Protein AF-A0A2A2R286-F1 (afdb_monomer_lite)

Secondary structure (DSSP, 8-state):
--SHHHHHHS-HHHHHHHHHHHHHH-HHHHHHHHHHHHHHTT--HHHHHHS-HHHHHHHHHHHHTSGGGHHHHHHHHHHHHHHH-HHHHHHHHHHHT--B-TTS-BS--PSPPPHHHHHHHHHHHHHHS-HHHHHHHHHHHTTSGGG--HHHHHHHHH-GGG------------

Radius of gyration: 17.08 Å; chains: 1; bounding box: 39×43×46 Å

pLDDT: mean 88.54, std 12.82, range [33.06, 97.75]

Sequence (174 aa):
MPTHPLWSQISPVLANDILLHTQKNNKKLYRTAVDIVAPNIGLRPVKVMEMPKLERHAAFTQLLSRPQLEALSFNILSTWLVDTQVPMLCAWLDSLGIAHDEIGCANSFEPVPDKAALQKALDGLLKGFDPVHVAIYLNAFNEIDEVHWPALGELLVSDARLKIQPATASPAAA

Structure (mmCIF, N/CA/C/O backbone):
data_AF-A0A2A2R286-F1
#
_entry.id   AF-A0A2A2R286-F1
#
loop_
_atom_site.group_PDB
_atom_site.id
_atom_site.type_symbol
_atom_site.label_atom_id
_atom_site.label_alt_id
_atom_site.label_comp_id
_atom_site.label_asym_id
_atom_site.label_entity_id
_atom_site.label_seq_id
_atom_site.pdbx_PDB_ins_code
_atom_site.Cartn_x
_atom_site.Cartn_y
_atom_site.Cartn_z
_atom_site.occupancy
_atom_site.B_iso_or_equiv
_atom_site.auth_seq_id
_atom_site.auth_comp_id
_atom_site.auth_asym_id
_atom_site.auth_atom_id
_atom_site.pdbx_PDB_model_num
ATOM 1 N N . MET A 1 1 ? -5.248 -4.362 -10.650 1.00 66.50 1 MET A N 1
ATOM 2 C CA . MET A 1 1 ? -6.144 -5.111 -9.740 1.00 66.50 1 MET A CA 1
ATOM 3 C C . MET A 1 1 ? -6.514 -4.150 -8.631 1.00 66.50 1 MET A C 1
ATOM 5 O O . MET A 1 1 ? -5.592 -3.525 -8.119 1.00 66.50 1 MET A O 1
ATOM 9 N N . PRO A 1 2 ? -7.796 -4.056 -8.238 1.00 84.00 2 PRO A N 1
ATOM 10 C CA . PRO A 1 2 ? -8.201 -3.147 -7.172 1.00 84.00 2 PRO A CA 1
ATOM 11 C C . PRO A 1 2 ? -7.406 -3.422 -5.891 1.00 84.00 2 PRO A C 1
ATOM 13 O O . PRO A 1 2 ? -6.983 -4.556 -5.650 1.00 84.00 2 PRO A O 1
ATOM 16 N N . TH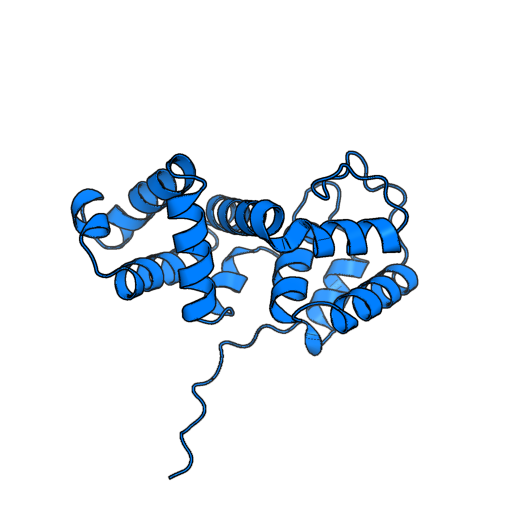R A 1 3 ? -7.195 -2.402 -5.066 1.00 87.56 3 THR A N 1
ATOM 17 C CA . THR A 1 3 ? -6.336 -2.485 -3.878 1.00 87.56 3 THR A CA 1
ATOM 18 C C . THR A 1 3 ? -7.049 -3.016 -2.639 1.00 87.56 3 THR A C 1
ATOM 20 O O . THR A 1 3 ? -6.386 -3.544 -1.744 1.00 87.56 3 THR A O 1
ATOM 23 N N . HIS A 1 4 ? -8.386 -2.962 -2.569 1.00 91.75 4 HIS A N 1
ATOM 24 C CA . HIS A 1 4 ? -9.135 -3.492 -1.424 1.00 91.75 4 HIS A CA 1
ATOM 25 C C . HIS A 1 4 ? -8.781 -4.952 -1.069 1.00 91.75 4 HIS A C 1
ATOM 27 O O . HIS A 1 4 ? -8.529 -5.207 0.110 1.00 91.75 4 HIS A O 1
ATOM 33 N N . PRO A 1 5 ? -8.643 -5.924 -1.999 1.00 92.19 5 PRO A N 1
ATOM 34 C CA . PRO A 1 5 ? -8.340 -7.309 -1.639 1.00 92.19 5 PRO A CA 1
ATOM 35 C C . PRO A 1 5 ? -7.001 -7.460 -0.907 1.00 92.19 5 PRO A C 1
ATOM 37 O O . PRO A 1 5 ? -6.872 -8.370 -0.083 1.00 92.19 5 PRO A O 1
ATOM 40 N N . LEU A 1 6 ? -6.040 -6.553 -1.141 1.00 92.00 6 LEU A N 1
ATOM 41 C CA . LEU A 1 6 ? -4.721 -6.572 -0.499 1.00 92.00 6 LEU A CA 1
ATOM 42 C C . LEU A 1 6 ? -4.845 -6.536 1.026 1.00 92.00 6 LEU A C 1
ATOM 44 O O . LEU A 1 6 ? -4.104 -7.234 1.710 1.00 92.00 6 LEU A O 1
ATOM 48 N N . TRP A 1 7 ? -5.829 -5.815 1.572 1.00 94.25 7 TRP A N 1
ATOM 49 C CA . TRP A 1 7 ? -6.059 -5.740 3.018 1.00 94.25 7 TRP A CA 1
ATOM 50 C C . TRP A 1 7 ? -6.367 -7.100 3.651 1.00 94.25 7 TRP A C 1
ATOM 52 O O . TRP A 1 7 ? -5.990 -7.337 4.792 1.00 94.25 7 TRP A O 1
ATOM 62 N N . SER A 1 8 ? -7.013 -8.011 2.919 1.00 91.69 8 SER A N 1
ATOM 63 C CA . SER A 1 8 ? -7.263 -9.380 3.399 1.00 91.69 8 SER A CA 1
ATOM 64 C C . SER A 1 8 ? -6.064 -10.320 3.234 1.00 91.69 8 SER A C 1
ATOM 66 O O . SER A 1 8 ? -6.042 -11.396 3.827 1.00 91.69 8 SER A O 1
ATOM 68 N N . GLN A 1 9 ? -5.085 -9.922 2.421 1.00 90.75 9 GLN A N 1
ATOM 69 C CA . GLN A 1 9 ? -3.921 -10.729 2.067 1.00 90.75 9 GLN A CA 1
ATOM 70 C C . GLN A 1 9 ? -2.696 -10.372 2.913 1.00 90.75 9 GLN A C 1
ATOM 72 O O . GLN A 1 9 ? -1.926 -11.257 3.274 1.00 90.75 9 GLN A O 1
ATOM 77 N N . ILE A 1 10 ? -2.503 -9.092 3.244 1.00 92.56 10 ILE A N 1
ATOM 78 C CA . ILE A 1 10 ? -1.381 -8.647 4.077 1.00 92.56 10 ILE A CA 1
ATOM 79 C C . ILE A 1 10 ? -1.503 -9.171 5.512 1.00 92.56 10 ILE A C 1
ATOM 81 O O . ILE A 1 10 ? -2.594 -9.431 6.022 1.00 92.56 10 ILE A O 1
ATOM 85 N N . SER A 1 11 ? -0.364 -9.312 6.195 1.00 91.81 11 SER A N 1
ATOM 86 C CA . SER A 1 11 ? -0.360 -9.776 7.582 1.00 91.81 11 SER A CA 1
ATOM 87 C C . SER A 1 11 ? -1.064 -8.771 8.514 1.00 91.81 11 SER A C 1
ATOM 89 O O . SER A 1 11 ? -0.990 -7.559 8.285 1.00 91.81 11 SER A O 1
ATOM 91 N N . PRO A 1 12 ? -1.692 -9.227 9.618 1.00 91.19 12 PRO A N 1
ATOM 92 C CA . PRO A 1 12 ? -2.305 -8.325 10.597 1.00 91.19 12 PRO A CA 1
ATOM 93 C C . PRO A 1 12 ? -1.319 -7.317 11.202 1.00 91.19 12 PRO A C 1
ATOM 95 O O . PRO A 1 12 ? -1.707 -6.202 11.544 1.00 91.19 12 PRO A O 1
ATOM 98 N N . VAL A 1 13 ? -0.043 -7.703 11.314 1.00 92.38 13 VAL A N 1
ATOM 99 C CA . VAL A 1 13 ? 1.034 -6.829 11.798 1.00 92.38 13 VAL A CA 1
ATOM 100 C C . VAL A 1 13 ? 1.273 -5.693 10.806 1.00 92.38 13 VAL A C 1
ATOM 102 O O . VAL A 1 13 ? 1.178 -4.532 11.194 1.00 92.38 13 VAL A O 1
ATOM 105 N N . LEU A 1 14 ? 1.463 -6.010 9.520 1.00 94.56 14 LEU A N 1
ATOM 106 C CA . LEU A 1 14 ? 1.668 -4.999 8.482 1.00 94.56 14 LEU A CA 1
ATOM 107 C C . LEU A 1 14 ? 0.447 -4.079 8.339 1.00 94.56 14 LEU A C 1
ATOM 109 O O . LEU A 1 14 ? 0.595 -2.862 8.286 1.00 94.56 14 LEU A O 1
ATOM 113 N N . ALA A 1 15 ? -0.768 -4.635 8.350 1.00 95.56 15 ALA A N 1
ATOM 114 C CA . ALA A 1 15 ? -1.993 -3.837 8.296 1.00 95.56 15 ALA A CA 1
ATOM 115 C C . ALA A 1 15 ? -2.095 -2.858 9.478 1.00 95.56 15 ALA A C 1
ATOM 117 O O . ALA A 1 15 ? -2.452 -1.689 9.302 1.00 95.56 15 ALA A O 1
ATOM 118 N N . ASN A 1 16 ? -1.757 -3.319 10.685 1.00 95.75 16 ASN A N 1
ATOM 119 C CA . ASN A 1 16 ? -1.705 -2.465 11.861 1.00 95.75 16 ASN A CA 1
ATOM 120 C C . ASN A 1 16 ? -0.644 -1.366 11.723 1.00 95.75 16 ASN A C 1
ATOM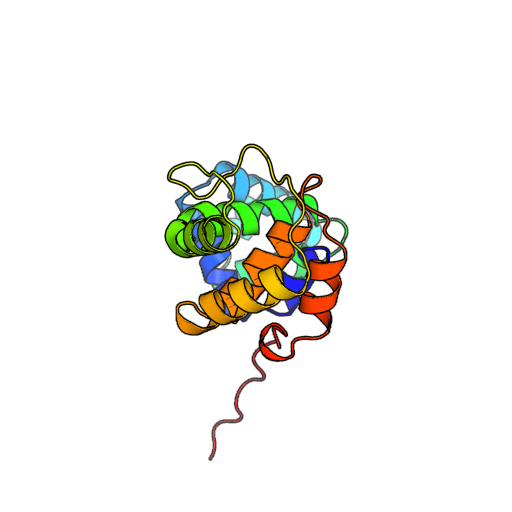 122 O O . ASN A 1 16 ? -0.931 -0.222 12.074 1.00 95.75 16 ASN A O 1
ATOM 126 N N . ASP A 1 17 ? 0.543 -1.689 11.216 1.00 96.00 17 ASP A N 1
ATOM 127 C CA . ASP A 1 17 ? 1.639 -0.732 11.058 1.00 96.00 17 ASP A CA 1
ATOM 128 C C . ASP A 1 17 ? 1.298 0.357 10.035 1.00 96.00 17 ASP A C 1
ATOM 130 O O . ASP A 1 17 ? 1.495 1.541 10.321 1.00 96.00 17 ASP A O 1
ATOM 134 N N . ILE A 1 18 ? 0.679 -0.011 8.908 1.00 97.12 18 ILE A N 1
ATOM 135 C CA . ILE A 1 18 ? 0.151 0.935 7.911 1.00 97.12 18 ILE A CA 1
ATOM 136 C C . ILE A 1 18 ? -0.853 1.888 8.571 1.00 97.12 18 ILE A C 1
ATOM 138 O O . ILE A 1 18 ? -0.710 3.108 8.490 1.00 97.12 18 ILE A O 1
ATOM 142 N N . LEU A 1 19 ? -1.843 1.353 9.291 1.00 97.50 19 LEU A N 1
ATOM 143 C CA . LEU A 1 19 ? -2.883 2.164 9.931 1.00 97.50 19 LEU A CA 1
ATOM 144 C C . LEU A 1 19 ? -2.341 3.034 11.077 1.00 97.50 19 LEU A C 1
ATOM 146 O O . LEU A 1 19 ? -2.824 4.150 11.285 1.00 97.50 19 LEU A O 1
ATOM 150 N N . LEU A 1 20 ? -1.323 2.569 11.807 1.00 96.88 20 LEU A N 1
ATOM 151 C CA . LEU A 1 20 ? -0.613 3.382 12.797 1.00 96.88 20 LEU A CA 1
ATOM 152 C C . LEU A 1 20 ? 0.171 4.515 12.141 1.00 96.88 20 LEU A C 1
ATOM 154 O O . LEU A 1 20 ? 0.144 5.641 12.650 1.00 96.88 20 LEU A O 1
ATOM 158 N N . HIS A 1 21 ? 0.836 4.244 11.020 1.00 97.44 21 HIS A N 1
ATOM 159 C CA . HIS A 1 21 ? 1.520 5.266 10.237 1.00 97.44 21 HIS A CA 1
ATOM 160 C C . HIS A 1 21 ? 0.530 6.327 9.752 1.00 97.44 21 HIS A C 1
ATOM 162 O O . HIS A 1 21 ? 0.759 7.517 9.973 1.00 97.44 21 HIS A O 1
ATOM 168 N N . THR A 1 22 ? -0.621 5.923 9.207 1.00 97.38 22 THR A N 1
ATOM 169 C CA . THR A 1 22 ? -1.691 6.855 8.820 1.00 97.38 22 THR A CA 1
ATOM 170 C C . THR A 1 22 ? -2.184 7.669 10.015 1.00 97.38 22 THR A C 1
ATOM 172 O O . THR A 1 22 ? -2.308 8.887 9.914 1.00 97.38 22 THR A O 1
ATOM 175 N N . GLN A 1 23 ? -2.409 7.040 11.175 1.00 96.50 23 GLN A N 1
ATOM 176 C CA . GLN A 1 23 ? -2.829 7.745 12.391 1.00 96.50 23 GLN A CA 1
ATOM 177 C C . GLN A 1 23 ? -1.825 8.828 12.811 1.00 96.50 23 GLN A C 1
ATOM 179 O O . GLN A 1 23 ? -2.223 9.907 13.262 1.00 96.50 23 GLN A O 1
ATOM 184 N N . LYS A 1 24 ? -0.528 8.532 12.693 1.00 96.94 24 LYS A N 1
ATOM 185 C CA . LYS A 1 24 ? 0.557 9.423 13.105 1.00 96.94 24 LYS A CA 1
ATOM 186 C C . LYS A 1 24 ? 0.758 10.576 12.120 1.00 96.94 24 LYS A C 1
ATOM 188 O O . LYS A 1 24 ? 0.839 11.722 12.562 1.00 96.94 24 LYS A O 1
ATOM 193 N N . ASN A 1 25 ? 0.822 10.274 10.825 1.00 96.56 25 ASN A N 1
ATOM 194 C CA . ASN A 1 25 ? 1.304 11.202 9.798 1.00 96.56 25 ASN A CA 1
ATOM 195 C C . ASN A 1 25 ? 0.171 11.871 9.004 1.00 96.56 25 ASN A C 1
ATOM 197 O O . ASN A 1 25 ? 0.330 13.001 8.555 1.00 96.56 25 ASN A O 1
ATOM 201 N N . ASN A 1 26 ? -1.012 11.252 8.921 1.00 96.31 26 ASN A N 1
ATOM 202 C CA . ASN A 1 26 ? -2.178 11.812 8.235 1.00 96.31 26 ASN A CA 1
ATOM 203 C C . ASN A 1 26 ? -3.454 11.687 9.086 1.00 96.31 26 ASN A C 1
ATOM 205 O O . ASN A 1 26 ? -4.375 10.914 8.806 1.00 96.31 26 ASN A O 1
ATOM 209 N N . LYS A 1 27 ? -3.529 12.504 10.146 1.00 95.62 27 LYS A N 1
ATOM 210 C CA . LYS A 1 27 ? -4.653 12.513 11.103 1.00 95.62 27 LYS A CA 1
ATOM 211 C C . LYS A 1 27 ? -6.015 12.717 10.436 1.00 95.62 27 LYS A C 1
ATOM 213 O O . LYS A 1 27 ? -7.004 12.168 10.916 1.00 95.62 27 LYS A O 1
ATOM 218 N N . LYS A 1 28 ? -6.073 13.503 9.353 1.00 96.88 28 LYS A N 1
ATOM 219 C CA . LYS A 1 28 ? -7.311 13.757 8.603 1.00 96.88 28 LYS A CA 1
ATOM 220 C C . LYS A 1 28 ? -7.789 12.484 7.908 1.00 96.88 28 LYS A C 1
ATOM 222 O O . LYS A 1 28 ? -8.934 12.099 8.112 1.00 96.88 28 LYS A O 1
ATOM 227 N N . LEU A 1 29 ? -6.912 11.808 7.161 1.00 97.44 29 LEU A N 1
ATOM 228 C CA . LEU A 1 29 ? -7.236 10.540 6.502 1.00 97.44 29 LEU A CA 1
ATOM 229 C C . LEU A 1 29 ? -7.628 9.464 7.519 1.00 97.44 29 LEU A C 1
ATOM 231 O O . LEU A 1 29 ? -8.640 8.788 7.346 1.00 97.44 29 LEU A O 1
ATOM 235 N N . TYR A 1 30 ? -6.887 9.364 8.623 1.00 97.75 30 TYR A N 1
ATOM 236 C CA . TYR A 1 30 ? -7.220 8.423 9.687 1.00 97.75 30 TYR A CA 1
ATOM 237 C C . TYR A 1 30 ? -8.592 8.711 10.307 1.00 97.75 30 TYR A C 1
ATOM 239 O O . TYR A 1 30 ? -9.374 7.792 10.542 1.00 97.75 30 TYR A O 1
ATOM 247 N N . ARG A 1 31 ? -8.922 9.987 10.545 1.00 96.94 31 ARG A N 1
ATOM 248 C CA . ARG A 1 31 ? -10.238 10.374 11.064 1.00 96.94 31 ARG A CA 1
ATOM 249 C C . ARG A 1 31 ? -11.360 10.001 10.097 1.00 96.94 31 ARG A C 1
ATOM 251 O O . ARG A 1 31 ? -12.349 9.431 10.544 1.00 96.94 31 ARG A O 1
ATOM 258 N N . THR A 1 32 ? -11.179 10.251 8.802 1.00 96.81 32 THR A N 1
ATOM 259 C CA . THR A 1 32 ? -12.120 9.813 7.762 1.00 96.81 32 THR A CA 1
ATOM 260 C C . THR A 1 32 ? -12.337 8.300 7.811 1.00 96.81 32 THR A C 1
ATOM 262 O O . THR A 1 32 ? -13.479 7.848 7.786 1.00 96.81 32 THR A O 1
ATOM 265 N N . ALA A 1 33 ? -11.263 7.514 7.952 1.00 96.50 33 ALA A N 1
ATOM 266 C CA . ALA A 1 33 ? -11.372 6.064 8.086 1.00 96.50 33 ALA A CA 1
ATOM 267 C C . ALA A 1 33 ? -12.183 5.660 9.329 1.00 96.50 33 ALA A C 1
ATOM 269 O O . ALA A 1 33 ? -13.080 4.828 9.225 1.00 96.50 33 ALA A O 1
ATOM 270 N N . VAL A 1 34 ? -11.942 6.291 10.485 1.00 97.06 34 VAL A N 1
ATOM 271 C CA . VAL A 1 34 ? -12.724 6.054 11.714 1.00 97.06 34 VAL A CA 1
ATOM 272 C C . VAL A 1 34 ? -14.207 6.369 11.501 1.00 97.06 34 VAL A C 1
ATOM 274 O O . VAL A 1 34 ? -15.053 5.568 11.892 1.00 97.06 34 VAL A O 1
ATOM 277 N N . ASP A 1 35 ? -14.530 7.513 10.895 1.00 96.44 35 ASP A N 1
ATOM 278 C CA . ASP A 1 35 ? -15.917 7.953 10.700 1.00 96.44 35 ASP A CA 1
ATOM 279 C C . ASP A 1 35 ? -16.684 7.028 9.729 1.00 96.44 35 ASP A C 1
ATOM 281 O O . ASP A 1 35 ? -17.889 6.838 9.889 1.00 96.44 35 ASP A O 1
ATOM 285 N N . ILE A 1 36 ? -15.985 6.385 8.785 1.00 94.38 36 ILE A N 1
ATOM 286 C CA . ILE A 1 36 ? -16.543 5.361 7.886 1.00 94.38 36 ILE A CA 1
ATOM 287 C C . ILE A 1 36 ? -16.676 4.001 8.591 1.00 94.38 36 ILE A C 1
ATOM 289 O O . ILE A 1 36 ? -17.704 3.332 8.468 1.00 94.38 36 ILE A O 1
ATOM 293 N N . VAL A 1 37 ? -15.660 3.571 9.343 1.00 92.69 37 VAL A N 1
ATOM 294 C CA . VAL A 1 37 ? -15.625 2.253 10.001 1.00 92.69 37 VAL A CA 1
ATOM 295 C C . VAL A 1 37 ? -16.622 2.164 11.156 1.00 92.69 37 VAL A C 1
ATOM 297 O O . VAL A 1 37 ? -17.317 1.160 11.293 1.00 92.69 37 VAL A O 1
ATOM 300 N N . ALA A 1 38 ? -16.723 3.209 11.975 1.00 95.75 38 ALA A N 1
ATOM 301 C CA . ALA A 1 38 ? -17.521 3.208 13.198 1.00 95.75 38 ALA A CA 1
ATOM 302 C C . ALA A 1 38 ? -18.987 2.752 13.014 1.00 95.75 38 ALA A C 1
ATOM 304 O O . ALA A 1 38 ? -19.388 1.805 13.700 1.00 95.75 38 ALA A O 1
ATOM 305 N N . PRO A 1 39 ? -19.784 3.318 12.081 1.00 95.00 39 PRO A N 1
ATOM 306 C CA . PRO A 1 39 ? -21.161 2.867 11.872 1.00 95.00 39 PRO A CA 1
ATOM 307 C C . PRO A 1 39 ? -21.249 1.427 11.350 1.00 95.00 39 PRO A C 1
ATOM 309 O O . PRO A 1 39 ? -22.194 0.720 11.692 1.00 95.00 39 PRO A O 1
ATOM 312 N N . ASN A 1 40 ? -20.257 0.960 10.583 1.00 93.69 40 ASN A N 1
ATOM 313 C CA . ASN A 1 40 ? -20.229 -0.403 10.042 1.00 93.69 40 ASN A CA 1
ATOM 314 C C . ASN A 1 40 ? -20.041 -1.480 11.122 1.00 93.69 40 ASN A C 1
ATOM 316 O O . ASN A 1 40 ? -20.395 -2.635 10.892 1.00 93.69 40 ASN A O 1
ATOM 320 N N . ILE A 1 41 ? -19.512 -1.108 12.290 1.00 92.31 41 ILE A N 1
ATOM 321 C CA . ILE A 1 41 ? -19.361 -1.996 13.453 1.00 92.31 41 ILE A CA 1
ATOM 322 C C . ILE A 1 41 ? -20.298 -1.620 14.612 1.00 92.31 41 ILE A C 1
ATOM 324 O O . ILE A 1 41 ? -20.134 -2.108 15.726 1.00 92.31 41 ILE A O 1
ATOM 328 N N . GLY A 1 42 ? -21.282 -0.745 14.368 1.00 94.19 42 GLY A N 1
ATOM 329 C CA . GLY A 1 42 ? -22.286 -0.352 15.362 1.00 94.19 42 GLY A CA 1
ATOM 330 C C . GLY A 1 42 ? -21.752 0.509 16.513 1.00 94.19 42 GLY A C 1
ATOM 331 O O . GLY A 1 42 ? -22.393 0.599 17.560 1.00 94.19 42 GLY A O 1
ATOM 332 N N . LEU A 1 43 ? -20.593 1.152 16.346 1.00 95.75 43 LEU A N 1
ATOM 333 C CA . LEU A 1 43 ? -19.960 1.984 17.369 1.00 95.75 43 LEU A CA 1
ATOM 334 C C . LEU A 1 43 ? -19.948 3.461 16.971 1.00 95.75 43 LEU A C 1
ATOM 336 O O . LEU A 1 43 ? -20.018 3.836 15.805 1.00 95.75 43 LEU A O 1
ATOM 340 N N . ARG A 1 44 ? -19.822 4.337 17.972 1.00 95.88 44 ARG A N 1
ATOM 341 C CA . ARG A 1 44 ? -19.532 5.759 17.738 1.00 95.88 44 ARG A CA 1
ATOM 342 C C . ARG A 1 44 ? -18.031 5.940 17.476 1.00 95.88 44 ARG A C 1
ATOM 344 O O . ARG A 1 44 ? -17.250 5.262 18.145 1.00 95.88 44 ARG A O 1
ATOM 351 N N . PRO A 1 45 ? -17.600 6.906 16.640 1.00 95.69 45 PRO A N 1
ATOM 352 C CA . PRO A 1 45 ? -16.181 7.172 16.370 1.00 95.69 45 PRO A CA 1
ATOM 353 C C . PRO A 1 45 ? -15.308 7.274 17.627 1.00 95.69 45 PRO A C 1
ATOM 355 O O . PRO A 1 45 ? -14.223 6.708 17.686 1.00 95.69 45 PRO A O 1
ATOM 358 N N . VAL A 1 46 ? -15.809 7.930 18.679 1.00 95.69 46 VAL A N 1
ATOM 359 C CA . VAL A 1 46 ? -15.097 8.053 19.963 1.00 95.69 46 VAL A CA 1
ATOM 360 C C . VAL A 1 46 ? -14.848 6.687 20.609 1.00 95.69 46 VAL A C 1
ATOM 362 O O . VAL A 1 46 ? -13.742 6.433 21.070 1.00 95.69 46 VAL A O 1
ATOM 365 N N . LYS A 1 47 ? -15.834 5.779 20.581 1.00 95.75 47 LYS A N 1
ATOM 366 C CA . LYS A 1 47 ? -15.683 4.421 21.123 1.00 95.75 47 LYS A CA 1
ATOM 367 C C . LYS A 1 47 ? -14.717 3.575 20.310 1.00 95.75 47 LYS A C 1
ATOM 369 O O . LYS A 1 47 ? -13.925 2.850 20.895 1.00 95.75 47 LYS A O 1
ATOM 374 N N . VAL A 1 48 ? -14.710 3.734 18.988 1.00 95.00 48 VAL A N 1
ATOM 375 C CA . VAL A 1 48 ? -13.699 3.097 18.134 1.00 95.00 48 VAL A CA 1
ATOM 376 C C . VAL A 1 48 ? -12.294 3.560 18.513 1.00 95.00 48 VAL A C 1
ATOM 378 O O . VAL A 1 48 ? -11.375 2.754 18.574 1.00 95.00 48 VAL A O 1
ATOM 381 N N . MET A 1 49 ? -12.110 4.845 18.822 1.00 94.69 49 MET A N 1
ATOM 382 C CA . MET A 1 49 ? -10.802 5.382 19.207 1.00 94.69 49 MET A CA 1
ATOM 383 C C . MET A 1 49 ? -10.294 4.889 20.570 1.00 94.69 49 MET A C 1
ATOM 385 O O . MET A 1 49 ? -9.079 4.889 20.767 1.00 94.69 49 MET A O 1
ATOM 389 N N . GLU A 1 50 ? -11.185 4.465 21.469 1.00 95.25 50 GLU A N 1
ATOM 390 C CA . GLU A 1 50 ? -10.855 3.884 22.782 1.00 95.25 50 GLU A CA 1
ATOM 391 C C . GLU A 1 50 ? -10.431 2.407 22.704 1.00 95.25 50 GLU A C 1
ATOM 393 O O . GLU A 1 50 ? -9.783 1.911 23.625 1.00 95.25 50 GLU A O 1
ATOM 398 N N . MET A 1 51 ? -10.779 1.702 21.621 1.00 93.94 51 MET A N 1
ATOM 399 C CA . MET A 1 51 ? -10.417 0.296 21.434 1.00 93.94 51 MET A CA 1
ATOM 400 C C . MET A 1 51 ? -8.889 0.098 21.429 1.00 93.94 51 MET A C 1
ATOM 402 O O . MET A 1 51 ? -8.149 0.957 20.927 1.00 93.94 51 MET A O 1
ATOM 406 N N . PRO A 1 52 ? -8.394 -1.065 21.895 1.00 94.69 52 PRO A N 1
ATOM 407 C CA . PRO A 1 52 ? -7.007 -1.461 21.690 1.00 94.69 52 PRO A CA 1
ATOM 408 C C . PRO A 1 52 ? -6.620 -1.365 20.210 1.00 94.69 52 PRO A C 1
ATOM 410 O O . PRO A 1 52 ? -7.365 -1.795 19.332 1.00 94.69 52 PRO A O 1
ATOM 413 N N . LYS A 1 53 ? -5.434 -0.816 19.920 1.00 92.50 53 LYS A N 1
ATOM 414 C CA . LYS A 1 53 ? -4.989 -0.513 18.545 1.00 92.50 53 LYS A CA 1
ATOM 415 C C . LYS A 1 53 ? -5.084 -1.715 17.603 1.00 92.50 53 LYS A C 1
ATOM 417 O O . LYS A 1 53 ? -5.609 -1.564 16.508 1.00 92.50 53 LYS A O 1
ATOM 422 N N . LEU A 1 54 ? -4.628 -2.886 18.054 1.00 90.81 54 LEU A N 1
ATOM 423 C CA . LEU A 1 54 ? -4.657 -4.118 17.261 1.00 90.81 54 LEU A CA 1
ATOM 424 C C . LEU A 1 54 ? -6.088 -4.572 16.949 1.00 90.81 54 LEU A C 1
ATOM 426 O O . LEU A 1 54 ? -6.391 -4.881 15.802 1.00 90.81 54 LEU A O 1
ATOM 430 N N . GLU A 1 55 ? -6.979 -4.555 17.941 1.00 92.69 55 GLU A N 1
ATOM 431 C CA . GLU A 1 55 ? -8.390 -4.921 17.762 1.00 92.69 55 GLU A CA 1
ATOM 432 C C . GLU A 1 55 ? -9.103 -3.939 16.824 1.00 92.69 55 GLU A C 1
ATOM 434 O O . GLU A 1 55 ? -9.773 -4.331 15.869 1.00 92.69 55 GLU A O 1
ATOM 439 N N . ARG A 1 56 ? -8.889 -2.640 17.049 1.00 94.88 56 ARG A N 1
ATOM 440 C CA . ARG A 1 56 ? -9.414 -1.566 16.207 1.00 94.88 56 ARG A CA 1
ATOM 441 C C . ARG A 1 56 ? -8.964 -1.721 14.761 1.00 94.88 56 ARG A C 1
ATOM 443 O O . ARG A 1 56 ? -9.782 -1.649 13.854 1.00 94.88 56 ARG A O 1
ATOM 450 N N . HIS A 1 57 ? -7.669 -1.919 14.534 1.00 96.31 57 HIS A N 1
ATOM 451 C CA . HIS A 1 57 ? -7.121 -2.027 13.186 1.00 96.31 57 HIS A CA 1
ATOM 452 C C . HIS A 1 57 ? -7.533 -3.330 12.499 1.00 96.31 57 HIS A C 1
ATOM 454 O O . HIS A 1 57 ? -7.784 -3.295 11.302 1.00 96.31 57 HIS A O 1
ATOM 460 N N . ALA A 1 58 ? -7.754 -4.426 13.232 1.00 93.56 58 ALA A N 1
ATOM 461 C CA . ALA A 1 58 ? -8.361 -5.628 12.662 1.00 93.56 58 ALA A CA 1
ATOM 462 C C . ALA A 1 58 ? -9.769 -5.352 12.094 1.00 93.56 58 ALA A C 1
ATOM 464 O O . ALA A 1 58 ? -10.084 -5.798 10.988 1.00 93.56 58 ALA A O 1
ATOM 465 N N . ALA A 1 59 ? -10.592 -4.558 12.790 1.00 93.25 59 ALA A N 1
ATOM 466 C CA . ALA A 1 59 ? -11.897 -4.132 12.274 1.00 93.25 59 ALA A CA 1
ATOM 467 C C . ALA A 1 59 ? -11.771 -3.237 11.026 1.00 93.25 59 ALA A C 1
ATOM 469 O O . ALA A 1 59 ? -12.568 -3.355 10.095 1.00 93.25 59 ALA A O 1
ATOM 470 N N . PHE A 1 60 ? -10.752 -2.373 10.969 1.00 95.56 60 PHE A N 1
ATOM 471 C CA . PHE A 1 60 ? -10.482 -1.541 9.792 1.00 95.56 60 PHE A CA 1
ATOM 472 C C . PHE A 1 60 ? -10.109 -2.417 8.601 1.00 95.56 60 PHE A C 1
ATOM 474 O O . PHE A 1 60 ? -10.708 -2.279 7.540 1.00 95.56 60 PHE A O 1
ATOM 481 N N . THR A 1 61 ? -9.178 -3.353 8.783 1.00 95.38 61 THR A N 1
ATOM 482 C CA . THR A 1 61 ? -8.711 -4.270 7.739 1.00 95.38 61 THR A CA 1
ATOM 483 C C . THR A 1 61 ? -9.860 -5.066 7.114 1.00 95.38 61 THR A C 1
ATOM 485 O O . THR A 1 61 ? -9.927 -5.177 5.893 1.00 95.38 61 THR A O 1
ATOM 488 N N . GLN A 1 62 ? -10.810 -5.556 7.920 1.00 93.38 62 GLN A N 1
ATOM 489 C CA . GLN A 1 62 ? -11.992 -6.272 7.417 1.00 93.38 62 GLN A CA 1
ATOM 490 C C . GLN A 1 62 ? -12.945 -5.407 6.580 1.00 93.38 62 GLN A C 1
ATOM 492 O O . GLN A 1 62 ? -13.688 -5.931 5.750 1.00 93.38 62 GLN A O 1
ATOM 497 N N . LEU A 1 63 ? -12.991 -4.098 6.828 1.00 94.75 63 LEU A N 1
ATOM 498 C CA . LEU A 1 63 ? -13.838 -3.182 6.067 1.00 94.75 63 LEU A CA 1
ATOM 499 C C . LEU A 1 63 ? -13.119 -2.658 4.829 1.00 94.75 63 LEU A C 1
ATOM 501 O O . LEU A 1 63 ? -13.719 -2.613 3.759 1.00 94.75 63 LEU A O 1
ATOM 505 N N . LEU A 1 64 ? -11.839 -2.308 4.958 1.00 96.12 64 LEU A N 1
ATOM 506 C CA . LEU A 1 64 ? -10.981 -1.869 3.856 1.00 96.12 64 LEU A CA 1
ATOM 507 C C . LEU A 1 64 ? -10.790 -2.966 2.799 1.00 96.12 64 LEU A C 1
ATOM 509 O O . LEU A 1 64 ? -10.500 -2.662 1.646 1.00 96.12 64 LEU A O 1
ATOM 513 N N . SER A 1 65 ? -11.023 -4.232 3.153 1.00 94.88 65 SER A N 1
ATOM 514 C CA . SER A 1 65 ? -11.049 -5.334 2.194 1.00 94.88 65 SER A CA 1
ATOM 515 C C . SER A 1 65 ? -12.312 -5.421 1.337 1.00 94.88 65 SER A C 1
ATOM 517 O O . SER A 1 65 ? -12.429 -6.329 0.517 1.00 94.88 65 SER A O 1
ATOM 519 N N . ARG A 1 66 ? -13.269 -4.501 1.500 1.00 94.75 66 ARG A N 1
ATOM 520 C CA . ARG A 1 66 ? -14.521 -4.492 0.735 1.00 94.75 66 ARG A CA 1
ATOM 521 C C . ARG A 1 66 ? -14.421 -3.580 -0.492 1.00 94.75 66 ARG A C 1
ATOM 523 O O . ARG A 1 66 ? -13.936 -2.457 -0.355 1.00 94.75 66 ARG A O 1
ATOM 530 N N . PRO A 1 67 ? -14.996 -3.975 -1.646 1.00 94.50 67 PRO A N 1
ATOM 531 C CA . PRO A 1 67 ? -14.975 -3.164 -2.866 1.00 94.50 67 PRO A CA 1
ATOM 532 C C . PRO A 1 67 ? -15.526 -1.745 -2.691 1.00 94.50 67 PRO A C 1
ATOM 534 O O . PRO A 1 67 ? -15.040 -0.805 -3.309 1.00 94.50 67 PRO A O 1
ATOM 537 N N . GLN A 1 68 ? -16.528 -1.560 -1.824 1.00 94.12 68 GLN A N 1
ATOM 538 C CA . GLN A 1 68 ? -17.148 -0.248 -1.596 1.00 94.12 68 GLN A CA 1
ATOM 539 C C . GLN A 1 68 ? -16.196 0.756 -0.929 1.00 94.12 68 GLN A C 1
ATOM 541 O O . GLN A 1 68 ? -16.462 1.955 -0.970 1.00 94.12 68 GLN A O 1
ATOM 546 N N . LEU A 1 69 ? -15.110 0.282 -0.309 1.00 94.81 69 LEU A N 1
ATOM 547 C CA . LEU A 1 69 ? -14.087 1.124 0.308 1.00 94.81 69 LEU A CA 1
ATOM 548 C C . LEU A 1 69 ? -12.809 1.229 -0.532 1.00 94.81 69 LEU A C 1
ATOM 550 O O . LEU A 1 69 ? -11.823 1.748 -0.019 1.00 94.81 69 LEU A O 1
ATOM 554 N N . GLU A 1 70 ? -12.827 0.824 -1.808 1.00 94.00 70 GLU A N 1
ATOM 555 C CA . GLU A 1 70 ? -11.656 0.868 -2.699 1.00 94.00 70 GLU A CA 1
ATOM 556 C C . GLU A 1 70 ? -10.926 2.214 -2.649 1.00 94.00 70 GLU A C 1
ATOM 558 O O . GLU A 1 70 ? -9.733 2.250 -2.380 1.00 94.00 70 GLU A O 1
ATOM 563 N N . ALA A 1 71 ? -11.641 3.332 -2.798 1.00 93.44 71 ALA A N 1
ATOM 564 C CA . ALA A 1 71 ? -11.018 4.656 -2.786 1.00 93.44 71 ALA A CA 1
ATOM 565 C C . ALA A 1 71 ? -10.313 4.982 -1.454 1.00 93.44 71 ALA A C 1
ATOM 567 O O . ALA A 1 71 ? -9.255 5.611 -1.441 1.00 93.44 71 ALA A O 1
ATOM 568 N N . LEU A 1 72 ? -10.880 4.556 -0.318 1.00 95.31 72 LEU A N 1
ATOM 569 C CA . LEU A 1 72 ? -10.253 4.750 0.992 1.00 95.31 72 LEU A CA 1
ATOM 570 C C . LEU A 1 72 ? -9.038 3.829 1.156 1.00 95.31 72 LEU A C 1
ATOM 572 O O . LEU A 1 72 ? -7.995 4.271 1.636 1.00 95.31 72 LEU A O 1
ATOM 576 N N . SER A 1 73 ? -9.176 2.573 0.739 1.00 95.69 73 SER A N 1
ATOM 577 C CA . SER A 1 73 ? -8.127 1.556 0.755 1.00 95.69 73 SER A CA 1
ATOM 578 C C . SER A 1 73 ? -6.922 1.981 -0.076 1.00 95.69 73 SER A C 1
ATOM 580 O O . SER A 1 73 ? -5.806 1.996 0.446 1.00 95.69 73 SER A O 1
ATOM 582 N N . PHE A 1 74 ? -7.161 2.417 -1.312 1.00 95.00 74 PHE A N 1
ATOM 583 C CA . PHE A 1 74 ? -6.150 2.947 -2.216 1.00 95.00 74 PHE A CA 1
ATOM 584 C C . PHE A 1 74 ? -5.444 4.160 -1.610 1.00 95.00 74 PHE A C 1
ATOM 586 O O . PHE A 1 74 ? -4.217 4.211 -1.593 1.00 95.00 74 PHE A O 1
ATOM 593 N N . ASN A 1 75 ? -6.195 5.118 -1.058 1.00 95.31 75 ASN A N 1
ATOM 594 C CA . ASN A 1 75 ? -5.621 6.340 -0.493 1.00 95.31 75 ASN A CA 1
ATOM 595 C C . ASN A 1 75 ? -4.718 6.051 0.722 1.00 95.31 75 ASN A C 1
ATOM 597 O O . ASN A 1 75 ? -3.616 6.591 0.826 1.00 95.31 75 ASN A O 1
ATOM 601 N N . ILE A 1 76 ? -5.146 5.160 1.625 1.00 96.94 76 ILE A N 1
ATOM 602 C CA . ILE A 1 76 ? -4.342 4.752 2.787 1.00 96.94 76 ILE A CA 1
ATOM 603 C C . ILE A 1 76 ? -3.051 4.050 2.347 1.00 96.94 76 ILE A C 1
ATOM 605 O O . ILE A 1 76 ? -1.979 4.409 2.839 1.00 96.94 76 ILE A O 1
ATOM 609 N N . LEU A 1 77 ? -3.139 3.086 1.424 1.00 96.06 77 LEU A N 1
ATOM 610 C CA . LEU A 1 77 ? -1.972 2.348 0.933 1.00 96.06 77 LEU A CA 1
ATOM 611 C C . LEU A 1 77 ? -1.006 3.258 0.172 1.00 96.06 77 LEU A C 1
ATOM 613 O O . LEU A 1 77 ? 0.185 3.252 0.465 1.00 96.06 77 LEU A O 1
ATOM 617 N N . SER A 1 78 ? -1.517 4.082 -0.742 1.00 93.38 78 SER A N 1
ATOM 618 C CA . SER A 1 78 ? -0.707 5.005 -1.545 1.00 93.38 78 SER A CA 1
ATOM 619 C C . SER A 1 78 ? 0.006 6.037 -0.675 1.00 93.38 78 SER A C 1
ATOM 621 O O . SER A 1 78 ? 1.202 6.251 -0.842 1.00 93.38 78 SER A O 1
ATOM 623 N N . THR A 1 79 ? -0.683 6.609 0.322 1.00 94.50 79 THR A N 1
ATOM 624 C CA . THR A 1 79 ? -0.051 7.527 1.287 1.00 94.50 79 THR A CA 1
ATOM 625 C C . THR A 1 79 ? 1.078 6.828 2.049 1.00 94.50 79 THR A C 1
ATOM 627 O O . THR A 1 79 ? 2.166 7.374 2.188 1.00 94.50 79 THR A O 1
ATOM 630 N N . TRP A 1 80 ? 0.850 5.602 2.530 1.00 96.62 80 TRP A N 1
ATOM 631 C CA . TRP A 1 80 ? 1.881 4.845 3.244 1.00 96.62 80 TRP A CA 1
ATOM 632 C C . TRP A 1 80 ? 3.086 4.494 2.357 1.00 96.62 80 TRP A C 1
ATOM 634 O O . TRP A 1 80 ? 4.225 4.568 2.820 1.00 96.62 80 TRP A O 1
ATOM 644 N N . LEU A 1 81 ? 2.855 4.146 1.089 1.00 94.75 81 LEU A N 1
ATOM 645 C CA . LEU A 1 81 ? 3.912 3.857 0.118 1.00 94.75 81 LEU A CA 1
ATOM 646 C C . LEU A 1 81 ? 4.784 5.085 -0.147 1.00 94.75 81 LEU A C 1
ATOM 648 O O . LEU A 1 81 ? 6.004 4.988 -0.042 1.00 94.75 81 LEU A O 1
ATOM 652 N N . VAL A 1 82 ? 4.169 6.236 -0.427 1.00 93.19 82 VAL A N 1
ATOM 653 C CA . VAL A 1 82 ? 4.897 7.492 -0.667 1.00 93.19 82 VAL A CA 1
ATOM 654 C C . VAL A 1 82 ? 5.658 7.929 0.584 1.00 93.19 82 VAL A C 1
ATOM 656 O O . VAL A 1 82 ? 6.788 8.385 0.483 1.00 93.19 82 VAL A O 1
ATOM 659 N N . ASP A 1 83 ? 5.104 7.729 1.779 1.00 93.88 83 ASP A N 1
ATOM 660 C CA . ASP A 1 83 ? 5.779 8.144 3.011 1.00 93.88 83 ASP A CA 1
ATOM 661 C C . ASP A 1 83 ? 6.935 7.217 3.431 1.00 93.88 83 ASP A C 1
ATOM 663 O O . ASP A 1 83 ? 7.845 7.653 4.140 1.00 93.88 83 ASP A O 1
ATOM 667 N N . THR A 1 84 ? 6.879 5.923 3.094 1.00 94.75 84 THR A N 1
ATOM 668 C CA . THR A 1 84 ? 7.785 4.911 3.681 1.00 94.75 84 THR A CA 1
ATOM 669 C C . THR A 1 84 ? 8.642 4.165 2.672 1.00 94.75 84 THR A C 1
ATOM 671 O O . THR A 1 84 ? 9.669 3.606 3.053 1.00 94.75 84 THR A O 1
ATOM 674 N N . GLN A 1 85 ? 8.244 4.148 1.401 1.00 94.62 85 GLN A N 1
ATOM 675 C CA . GLN A 1 85 ? 8.872 3.346 0.357 1.00 94.62 85 GLN A CA 1
ATOM 676 C C . GLN A 1 85 ? 9.418 4.189 -0.806 1.00 94.62 85 GLN A C 1
ATOM 678 O O . GLN A 1 85 ? 9.637 3.640 -1.883 1.00 94.62 85 GLN A O 1
ATOM 683 N N . VAL A 1 86 ? 9.703 5.485 -0.606 1.00 93.94 86 VAL A N 1
ATOM 684 C CA . VAL A 1 86 ? 10.289 6.369 -1.642 1.00 93.94 86 VAL A CA 1
ATOM 685 C C . VAL A 1 86 ? 11.439 5.710 -2.420 1.00 93.94 86 VAL A C 1
ATOM 687 O O . VAL A 1 86 ? 11.389 5.726 -3.648 1.00 93.94 86 VAL A O 1
ATOM 690 N N . PRO A 1 87 ? 12.432 5.047 -1.783 1.00 94.69 87 PRO A N 1
ATOM 691 C CA . PRO A 1 87 ? 13.516 4.411 -2.534 1.00 94.69 87 PRO A CA 1
ATOM 692 C C . PRO A 1 87 ? 13.039 3.324 -3.507 1.00 94.69 87 PRO A C 1
ATOM 694 O O . PRO A 1 87 ? 13.638 3.149 -4.563 1.00 94.69 87 PRO A O 1
ATOM 697 N N . MET A 1 88 ? 11.967 2.602 -3.166 1.00 94.94 88 MET A N 1
ATOM 698 C CA . MET A 1 88 ? 11.367 1.580 -4.029 1.00 94.94 88 MET A CA 1
ATOM 699 C C . MET A 1 88 ? 10.618 2.213 -5.204 1.00 94.94 88 MET A C 1
ATOM 701 O O . MET A 1 88 ? 10.749 1.738 -6.331 1.00 94.94 88 MET A O 1
ATOM 705 N N . LEU A 1 89 ? 9.863 3.287 -4.945 1.00 93.88 89 LEU A N 1
ATOM 706 C CA . LEU A 1 89 ? 9.140 4.041 -5.972 1.00 93.88 89 LEU A CA 1
ATOM 707 C C . LEU A 1 89 ? 10.119 4.614 -7.006 1.00 93.88 89 LEU A C 1
ATOM 709 O O . LEU A 1 89 ? 9.951 4.378 -8.200 1.00 93.88 89 LEU A O 1
ATOM 713 N N . CYS A 1 90 ? 11.178 5.288 -6.548 1.00 93.88 90 CYS A N 1
ATOM 714 C CA . CYS A 1 90 ? 12.219 5.823 -7.426 1.00 93.88 90 CYS A CA 1
ATOM 715 C C . CYS A 1 90 ? 12.917 4.705 -8.209 1.00 93.88 90 CYS A C 1
ATOM 717 O O . CYS A 1 90 ? 12.976 4.765 -9.429 1.00 93.88 90 CYS A O 1
ATOM 719 N N . ALA A 1 91 ? 13.347 3.626 -7.541 1.00 93.94 91 ALA A N 1
ATOM 720 C CA . ALA A 1 91 ? 14.031 2.516 -8.208 1.00 93.94 91 ALA A CA 1
ATOM 721 C C . ALA A 1 91 ? 13.189 1.866 -9.321 1.00 93.94 91 ALA A C 1
ATOM 723 O O . ALA A 1 91 ? 13.733 1.461 -10.350 1.00 93.94 91 ALA A O 1
ATOM 724 N N . TRP A 1 92 ? 11.869 1.766 -9.133 1.00 94.25 92 TRP A N 1
ATOM 725 C CA . TRP A 1 92 ? 10.958 1.286 -10.170 1.00 94.25 92 TRP A CA 1
ATOM 726 C C . TRP A 1 92 ? 10.939 2.222 -11.377 1.00 94.25 92 TRP A C 1
ATOM 728 O O . TRP A 1 92 ? 11.177 1.778 -12.501 1.00 94.25 92 TRP A O 1
ATOM 738 N N . LEU A 1 93 ? 10.705 3.514 -11.147 1.00 92.56 93 LEU A N 1
ATOM 739 C CA . LEU A 1 93 ? 10.600 4.516 -12.208 1.00 92.56 93 LEU A CA 1
ATOM 740 C C . LEU A 1 93 ? 11.932 4.685 -12.954 1.00 92.56 93 LEU A C 1
ATOM 742 O O . LEU A 1 93 ? 11.945 4.641 -14.185 1.00 92.56 93 LEU A O 1
ATOM 746 N N . ASP A 1 94 ? 13.052 4.731 -12.232 1.00 92.94 94 ASP A N 1
ATOM 747 C CA . ASP A 1 94 ? 14.411 4.748 -12.783 1.00 92.94 94 ASP A CA 1
ATOM 748 C C . ASP A 1 94 ? 14.679 3.539 -13.687 1.00 92.94 94 ASP A C 1
ATOM 750 O O . ASP A 1 94 ? 15.233 3.673 -14.781 1.00 92.94 94 ASP A O 1
ATOM 754 N N . SER A 1 95 ? 14.260 2.340 -13.266 1.00 92.19 95 SER A N 1
ATOM 755 C CA . SER A 1 95 ? 14.474 1.114 -14.046 1.00 92.19 95 SER A CA 1
ATOM 756 C C . SER A 1 95 ? 13.700 1.089 -15.368 1.00 92.19 95 SER A C 1
ATOM 758 O O . SER A 1 95 ? 14.113 0.405 -16.309 1.00 92.19 95 SER A O 1
ATOM 760 N N . LEU A 1 96 ? 12.610 1.856 -15.442 1.00 90.88 96 LEU A N 1
ATOM 761 C CA . LEU A 1 96 ? 11.787 2.044 -16.634 1.00 90.88 96 LEU A CA 1
ATOM 762 C C . LEU A 1 96 ? 12.180 3.298 -17.430 1.00 90.88 96 LEU A C 1
ATOM 764 O O . LEU A 1 96 ? 11.647 3.515 -18.516 1.00 90.88 96 LEU A O 1
ATOM 768 N N . GLY A 1 97 ? 13.116 4.107 -16.922 1.00 88.94 97 GLY A N 1
ATOM 769 C CA . GLY A 1 97 ? 13.521 5.371 -17.535 1.00 88.94 97 GLY A CA 1
ATOM 770 C C . GLY A 1 97 ? 12.452 6.465 -17.455 1.00 88.94 97 GLY A C 1
ATOM 771 O O . GLY A 1 97 ? 12.444 7.367 -18.292 1.00 88.94 97 GLY A O 1
ATOM 772 N N . ILE A 1 98 ? 11.541 6.381 -16.483 1.00 90.06 98 ILE A N 1
ATOM 773 C CA . ILE A 1 98 ? 10.448 7.337 -16.293 1.00 90.06 98 ILE A CA 1
ATOM 774 C C . ILE A 1 98 ? 10.933 8.470 -15.394 1.00 90.06 98 ILE A C 1
ATOM 776 O O . ILE A 1 98 ? 11.381 8.237 -14.275 1.00 90.06 98 ILE A O 1
ATOM 780 N N . ALA A 1 99 ? 10.815 9.709 -15.872 1.00 88.81 99 ALA A N 1
ATOM 781 C CA . ALA A 1 99 ? 11.186 10.881 -15.090 1.00 88.81 99 ALA A CA 1
ATOM 782 C C . ALA A 1 99 ? 10.225 11.076 -13.907 1.00 88.81 99 ALA A C 1
ATOM 784 O O . ALA A 1 99 ? 9.006 11.150 -14.085 1.00 88.81 99 ALA A O 1
ATOM 785 N N . HIS A 1 100 ? 10.788 11.212 -12.711 1.00 90.00 100 HIS A N 1
ATOM 786 C CA . HIS A 1 100 ? 10.039 11.370 -11.472 1.00 90.00 100 HIS A CA 1
ATOM 787 C C . HIS A 1 100 ? 10.654 12.449 -10.577 1.00 90.00 100 HIS A C 1
ATOM 789 O O . HIS A 1 100 ? 11.785 12.890 -10.790 1.00 90.00 100 HIS A O 1
ATOM 795 N N . ASP A 1 101 ? 9.886 12.904 -9.594 1.00 89.56 101 ASP A N 1
ATOM 796 C CA . ASP A 1 101 ? 10.355 13.815 -8.555 1.00 89.56 101 ASP A CA 1
ATOM 797 C C . ASP A 1 101 ? 11.077 13.075 -7.411 1.00 89.56 101 ASP A C 1
ATOM 799 O O . ASP A 1 101 ? 11.221 11.853 -7.410 1.00 89.56 101 ASP A O 1
ATOM 803 N N . GLU A 1 102 ? 11.533 13.812 -6.400 1.00 85.50 102 GLU A N 1
ATOM 804 C CA . GLU A 1 102 ? 12.298 13.245 -5.280 1.00 85.50 102 GLU A CA 1
ATOM 805 C C . GLU A 1 102 ? 11.493 12.281 -4.387 1.00 85.50 102 GLU A C 1
ATOM 807 O O . GLU A 1 102 ? 12.092 11.561 -3.587 1.00 85.50 102 GLU A O 1
ATOM 812 N N . ILE A 1 103 ? 10.160 12.248 -4.511 1.00 85.06 103 ILE A N 1
ATOM 813 C CA . ILE A 1 103 ? 9.274 11.369 -3.730 1.00 85.06 103 ILE A CA 1
ATOM 814 C C . ILE A 1 103 ? 8.740 10.184 -4.547 1.00 85.06 103 ILE A C 1
ATOM 816 O O . ILE A 1 103 ? 7.924 9.410 -4.045 1.00 85.06 103 ILE A O 1
ATOM 820 N N . GLY A 1 104 ? 9.225 10.005 -5.779 1.00 81.31 104 GLY A N 1
ATOM 821 C CA . GLY A 1 104 ? 8.836 8.891 -6.639 1.00 81.31 104 GLY A CA 1
ATOM 822 C C . GLY A 1 104 ? 7.468 9.080 -7.296 1.00 81.31 104 GLY A C 1
ATOM 823 O O . GLY A 1 104 ? 6.774 8.097 -7.562 1.00 81.31 104 GLY A O 1
ATOM 824 N N . CYS A 1 105 ? 7.076 10.327 -7.558 1.00 83.38 105 CYS A N 1
ATOM 825 C CA . CYS A 1 105 ? 5.902 10.673 -8.351 1.00 83.38 105 CYS A CA 1
ATOM 826 C C . CYS A 1 105 ? 6.331 11.099 -9.761 1.00 83.38 105 CYS A C 1
ATOM 828 O O . CYS A 1 105 ? 7.190 11.965 -9.934 1.00 83.38 105 CYS A O 1
ATOM 830 N N . ALA A 1 106 ? 5.717 10.506 -10.783 1.00 86.19 106 ALA A N 1
ATOM 831 C CA . ALA A 1 106 ? 5.933 10.884 -12.177 1.00 86.19 106 ALA A CA 1
ATOM 832 C C . ALA A 1 106 ? 4.762 11.727 -12.698 1.00 86.19 106 ALA A C 1
ATOM 834 O O . ALA A 1 106 ? 3.611 11.507 -12.332 1.00 86.19 106 ALA A O 1
ATOM 835 N N . ASN A 1 107 ? 5.064 12.682 -13.582 1.00 81.25 107 ASN A N 1
ATOM 836 C CA . ASN A 1 107 ? 4.054 13.517 -14.247 1.00 81.25 107 ASN A CA 1
ATOM 837 C C . ASN A 1 107 ? 3.559 12.912 -15.570 1.00 81.25 107 ASN A C 1
ATOM 839 O O . ASN A 1 107 ? 2.566 13.369 -16.128 1.00 81.25 107 ASN A O 1
ATOM 843 N N . SER A 1 108 ? 4.291 11.934 -16.107 1.00 81.12 108 SER A N 1
ATOM 844 C CA . SER A 1 108 ? 3.953 11.205 -17.325 1.00 81.12 108 SER A CA 1
ATOM 845 C C . SER A 1 108 ? 4.501 9.789 -17.233 1.00 81.12 108 SER A C 1
ATOM 847 O O . SER A 1 108 ? 5.587 9.570 -16.696 1.00 81.12 108 SER A O 1
ATOM 849 N N . PHE A 1 109 ? 3.746 8.848 -17.787 1.00 80.62 109 PHE A N 1
ATOM 850 C CA . PHE A 1 109 ? 4.058 7.421 -17.812 1.00 80.62 109 PHE A CA 1
ATOM 851 C C . PHE A 1 109 ? 4.265 6.902 -19.242 1.00 80.62 109 PHE A C 1
ATOM 853 O O . PHE A 1 109 ? 4.264 5.697 -19.484 1.00 80.62 109 PHE A O 1
ATOM 860 N N . GLU A 1 110 ? 4.440 7.816 -20.199 1.00 77.00 110 GLU A N 1
ATOM 861 C CA . GLU A 1 110 ? 4.751 7.490 -21.587 1.00 77.00 110 GLU A CA 1
ATOM 862 C C . GLU A 1 110 ? 6.268 7.487 -21.849 1.00 77.00 110 GLU A C 1
ATOM 864 O O . GLU A 1 110 ? 6.981 8.357 -21.340 1.00 77.00 110 GLU A O 1
ATOM 869 N N . PRO A 1 111 ? 6.769 6.578 -22.707 1.00 79.69 111 PRO A N 1
ATOM 870 C CA . PRO A 1 111 ? 6.038 5.513 -23.402 1.00 79.69 111 PRO A CA 1
ATOM 871 C C . PRO A 1 111 ? 5.718 4.319 -22.488 1.00 79.69 111 PRO A C 1
ATOM 873 O O . PRO A 1 111 ? 6.474 4.015 -21.570 1.00 79.69 111 PRO A O 1
ATOM 876 N N . VAL A 1 112 ? 4.629 3.600 -22.791 1.00 83.75 112 VAL A N 1
ATOM 877 C CA . VAL A 1 112 ? 4.266 2.363 -22.078 1.00 83.75 112 VAL A CA 1
ATOM 878 C C . VAL A 1 112 ? 5.382 1.323 -22.264 1.00 83.75 112 VAL A C 1
ATOM 880 O O . VAL A 1 112 ? 5.650 0.935 -23.408 1.00 83.75 112 VAL A O 1
ATOM 883 N N . PRO A 1 113 ? 6.034 0.853 -21.185 1.00 85.94 113 PRO A N 1
ATOM 884 C CA . PRO A 1 113 ? 7.107 -0.127 -21.286 1.00 85.94 113 PRO A CA 1
ATOM 885 C C . PRO A 1 113 ? 6.610 -1.472 -21.822 1.00 85.94 113 PRO A C 1
ATOM 887 O O . PRO A 1 113 ? 5.475 -1.886 -21.573 1.00 85.94 113 PRO A O 1
ATOM 890 N N . ASP A 1 114 ? 7.480 -2.197 -22.525 1.00 88.00 114 ASP A N 1
ATOM 891 C CA . ASP A 1 114 ? 7.171 -3.561 -22.942 1.00 88.00 114 ASP A CA 1
ATOM 892 C C . ASP A 1 114 ? 7.223 -4.551 -21.758 1.00 88.00 114 ASP A C 1
ATOM 894 O O . ASP A 1 114 ? 7.765 -4.284 -20.681 1.00 88.00 114 ASP A O 1
ATOM 898 N N . LYS A 1 115 ? 6.657 -5.745 -21.957 1.00 88.19 115 LYS A N 1
ATOM 899 C CA . LYS A 1 115 ? 6.597 -6.782 -20.915 1.00 88.19 115 LYS A CA 1
ATOM 900 C C . LYS A 1 115 ? 7.986 -7.230 -20.437 1.00 88.19 115 LYS A C 1
ATOM 902 O O . LYS A 1 115 ? 8.134 -7.608 -19.276 1.00 88.19 115 LYS A O 1
ATOM 907 N N . ALA A 1 116 ? 8.998 -7.199 -21.305 1.00 90.00 116 ALA A N 1
ATOM 908 C CA . ALA A 1 116 ? 10.353 -7.623 -20.961 1.00 90.00 116 ALA A CA 1
ATOM 909 C C . ALA A 1 116 ? 11.053 -6.598 -20.053 1.00 90.00 116 ALA A C 1
ATOM 911 O O . ALA A 1 116 ? 11.720 -6.984 -19.090 1.00 90.00 116 ALA A O 1
ATOM 912 N N . ALA A 1 117 ? 10.858 -5.306 -20.315 1.00 90.00 117 ALA A N 1
ATOM 913 C CA . ALA A 1 117 ? 11.313 -4.206 -19.478 1.00 90.00 117 ALA A CA 1
ATOM 914 C C . ALA A 1 117 ? 10.635 -4.252 -18.104 1.00 90.00 117 ALA A C 1
ATOM 916 O O . ALA A 1 117 ? 11.334 -4.209 -17.093 1.00 90.00 117 ALA A O 1
ATOM 917 N N . LEU A 1 118 ? 9.311 -4.453 -18.061 1.00 91.44 118 LEU A N 1
ATOM 918 C CA . LEU A 1 118 ? 8.562 -4.612 -16.808 1.00 91.44 118 LEU A CA 1
ATOM 919 C C . LEU A 1 118 ? 9.067 -5.801 -15.980 1.00 91.44 118 LEU A C 1
ATOM 921 O O . LEU A 1 118 ? 9.282 -5.666 -14.777 1.00 91.44 118 LEU A O 1
ATOM 925 N N . GLN A 1 119 ? 9.317 -6.950 -16.614 1.00 91.00 119 GLN A N 1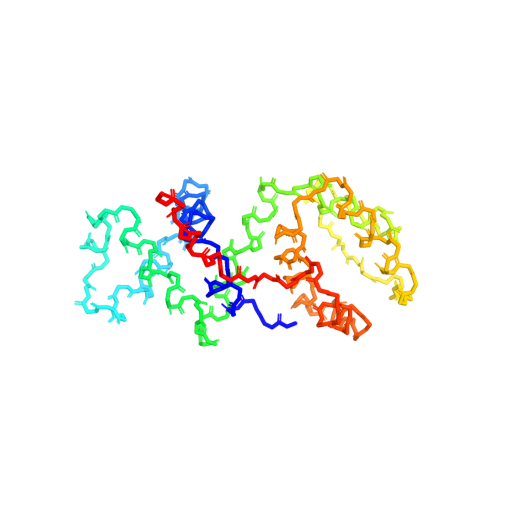
ATOM 926 C CA . GLN A 1 119 ? 9.862 -8.125 -15.928 1.00 91.00 119 GLN A CA 1
ATOM 927 C C . GLN A 1 119 ? 11.268 -7.859 -15.371 1.00 91.00 119 GLN A C 1
ATOM 929 O O . GLN A 1 119 ? 11.569 -8.218 -14.234 1.00 91.00 119 GLN A O 1
ATOM 934 N N . LYS A 1 120 ? 12.134 -7.203 -16.150 1.00 92.25 120 LYS A N 1
ATOM 935 C CA . LYS A 1 120 ? 13.497 -6.868 -15.717 1.00 92.25 120 LYS A CA 1
ATOM 936 C C . LYS A 1 120 ? 13.498 -5.871 -14.555 1.00 92.25 120 LYS A C 1
ATOM 938 O O . LYS A 1 120 ? 14.275 -6.042 -13.616 1.00 92.25 120 LYS A O 1
ATOM 943 N N . ALA A 1 121 ? 12.638 -4.858 -14.617 1.00 93.31 121 ALA A N 1
ATOM 944 C CA . ALA A 1 121 ? 12.420 -3.889 -13.547 1.00 93.31 121 ALA A CA 1
ATOM 945 C C . ALA A 1 121 ? 11.943 -4.586 -12.263 1.00 93.31 121 ALA A C 1
ATOM 947 O O . ALA A 1 121 ? 12.508 -4.384 -11.187 1.00 93.31 121 ALA A O 1
ATOM 948 N N . LEU A 1 122 ? 10.975 -5.496 -12.399 1.00 93.25 122 LEU A N 1
ATOM 949 C CA . LEU A 1 122 ? 10.431 -6.294 -11.305 1.00 93.25 122 LEU A CA 1
ATOM 950 C C . LEU A 1 122 ? 11.504 -7.155 -10.632 1.00 93.25 122 LEU A C 1
ATOM 952 O O . LEU A 1 122 ? 11.638 -7.151 -9.409 1.00 93.25 122 LEU A O 1
ATOM 956 N N . ASP A 1 123 ? 12.304 -7.865 -11.427 1.00 92.31 123 ASP A N 1
ATOM 957 C CA . ASP A 1 123 ? 13.410 -8.680 -10.923 1.00 92.31 123 ASP A CA 1
ATOM 958 C C . ASP A 1 123 ? 14.494 -7.835 -10.236 1.00 92.31 123 ASP A C 1
ATOM 960 O O . ASP A 1 123 ? 15.202 -8.336 -9.361 1.00 92.31 123 ASP A O 1
ATOM 964 N N . GLY A 1 124 ? 14.638 -6.565 -10.623 1.00 92.25 124 GLY A N 1
ATOM 965 C CA . GLY A 1 124 ? 15.478 -5.589 -9.934 1.00 92.25 124 GLY A CA 1
ATOM 966 C C . GLY A 1 124 ? 14.926 -5.228 -8.556 1.00 92.25 124 GLY A C 1
ATOM 967 O O . GLY A 1 124 ? 15.652 -5.327 -7.566 1.00 92.25 124 GLY A O 1
ATOM 968 N N . LEU A 1 125 ? 13.636 -4.887 -8.477 1.00 93.38 125 LEU A N 1
ATOM 969 C CA . LEU A 1 125 ? 12.978 -4.550 -7.212 1.00 93.38 125 LEU A CA 1
ATOM 970 C C . LEU A 1 125 ? 13.017 -5.709 -6.213 1.00 93.38 125 LEU A C 1
ATOM 972 O O . LEU A 1 125 ? 13.400 -5.517 -5.061 1.00 93.38 125 LEU A O 1
ATOM 976 N N . LEU A 1 126 ? 12.692 -6.925 -6.656 1.00 92.44 126 LEU A N 1
ATOM 977 C CA . LEU A 1 126 ? 12.635 -8.106 -5.785 1.00 92.44 126 LEU A CA 1
ATOM 978 C C . LEU A 1 126 ? 13.999 -8.523 -5.209 1.00 92.44 126 LEU A C 1
ATOM 980 O O . LEU A 1 126 ? 14.047 -9.338 -4.292 1.00 92.44 126 LEU A O 1
ATOM 984 N N . LYS A 1 127 ? 15.114 -7.988 -5.724 1.00 92.25 127 LYS A N 1
ATOM 985 C CA . LYS A 1 127 ? 16.452 -8.194 -5.142 1.00 92.25 127 LYS A CA 1
ATOM 986 C C . LYS A 1 127 ? 16.763 -7.233 -3.997 1.00 92.25 127 LYS A C 1
ATOM 988 O O . LYS A 1 127 ? 17.617 -7.554 -3.176 1.00 92.25 127 LYS A O 1
ATOM 993 N N . GLY A 1 128 ? 16.137 -6.057 -3.983 1.00 90.00 128 GLY A N 1
ATOM 994 C CA . GLY A 1 128 ? 16.444 -4.978 -3.040 1.00 90.00 128 GLY A CA 1
ATOM 995 C C . GLY A 1 128 ? 15.363 -4.716 -1.994 1.00 90.00 128 GLY A C 1
ATOM 996 O O . GLY A 1 128 ? 15.667 -4.144 -0.951 1.00 90.00 128 GLY A O 1
ATOM 997 N N . PHE A 1 129 ? 14.123 -5.133 -2.254 1.00 93.50 129 PHE A N 1
ATOM 998 C CA . PHE A 1 129 ? 12.957 -4.785 -1.443 1.00 93.50 129 PHE A CA 1
ATOM 999 C C . PHE A 1 129 ? 12.140 -6.018 -1.049 1.00 93.50 129 PHE A C 1
ATOM 1001 O O . PHE A 1 129 ? 12.226 -7.072 -1.680 1.00 93.50 129 PHE A O 1
ATOM 1008 N N . ASP A 1 130 ? 11.330 -5.872 0.003 1.00 90.94 130 ASP A N 1
ATOM 1009 C CA . ASP A 1 130 ? 10.419 -6.923 0.458 1.00 90.94 130 ASP A CA 1
ATOM 1010 C C . ASP A 1 130 ? 9.384 -7.245 -0.643 1.00 90.94 130 ASP A C 1
ATOM 1012 O O . ASP A 1 130 ? 8.672 -6.335 -1.087 1.00 90.94 130 ASP A O 1
ATOM 1016 N N . PRO A 1 131 ? 9.249 -8.514 -1.075 1.00 91.25 131 PRO A N 1
ATOM 1017 C CA . PRO A 1 131 ? 8.274 -8.913 -2.089 1.00 91.25 131 PRO A CA 1
ATOM 1018 C C . PRO A 1 131 ? 6.831 -8.498 -1.781 1.00 91.25 131 PRO A C 1
ATOM 1020 O O . PRO A 1 131 ? 6.079 -8.182 -2.703 1.00 91.25 131 PRO A O 1
ATOM 1023 N N . VAL A 1 132 ? 6.437 -8.453 -0.505 1.00 91.06 132 VAL A N 1
ATOM 1024 C CA . VAL A 1 132 ? 5.100 -8.012 -0.087 1.00 91.06 132 VAL A CA 1
ATOM 1025 C C . VAL A 1 132 ? 4.923 -6.521 -0.353 1.00 91.06 132 VAL A C 1
ATOM 1027 O O . VAL A 1 132 ? 3.890 -6.114 -0.881 1.00 91.06 132 VAL A O 1
ATOM 1030 N N . HIS A 1 133 ? 5.926 -5.698 -0.040 1.00 93.19 133 HIS A N 1
ATOM 1031 C CA . HIS A 1 133 ? 5.874 -4.261 -0.319 1.00 93.19 133 HIS A CA 1
ATOM 1032 C C . HIS A 1 133 ? 5.869 -3.993 -1.824 1.00 93.19 133 HIS A C 1
ATOM 1034 O O . HIS A 1 133 ? 5.070 -3.180 -2.289 1.00 93.19 133 HIS A O 1
ATOM 1040 N N . VAL A 1 134 ? 6.691 -4.723 -2.586 1.00 94.00 134 VAL A N 1
ATOM 1041 C CA . VAL A 1 134 ? 6.709 -4.659 -4.055 1.00 94.00 134 VAL A CA 1
ATOM 1042 C C . VAL A 1 134 ? 5.332 -5.011 -4.620 1.00 94.00 134 VAL A C 1
ATOM 1044 O O . VAL A 1 134 ? 4.811 -4.282 -5.460 1.00 94.00 134 VAL A O 1
ATOM 1047 N N . ALA A 1 135 ? 4.697 -6.075 -4.125 1.00 92.50 135 ALA A N 1
ATOM 1048 C CA . ALA A 1 135 ? 3.358 -6.462 -4.555 1.00 92.50 135 ALA A CA 1
ATOM 1049 C C . ALA A 1 135 ? 2.308 -5.385 -4.236 1.00 92.50 135 ALA A C 1
ATOM 1051 O O . ALA A 1 135 ? 1.506 -5.050 -5.108 1.00 92.50 135 ALA A O 1
ATOM 1052 N N . ILE A 1 136 ? 2.312 -4.810 -3.026 1.00 93.00 136 ILE A N 1
ATOM 1053 C CA . ILE A 1 136 ? 1.385 -3.724 -2.657 1.00 93.00 136 ILE A CA 1
ATOM 1054 C C . ILE A 1 136 ? 1.588 -2.519 -3.579 1.00 93.00 136 ILE A C 1
ATOM 1056 O O . ILE A 1 136 ? 0.616 -1.992 -4.120 1.00 93.00 136 ILE A O 1
ATOM 1060 N N . TYR A 1 137 ? 2.843 -2.116 -3.783 1.00 93.94 137 TYR A N 1
ATOM 1061 C CA . TYR A 1 137 ? 3.188 -0.983 -4.629 1.00 93.94 137 TYR A CA 1
ATOM 1062 C C . TYR A 1 137 ? 2.735 -1.179 -6.068 1.00 93.94 137 TYR A C 1
ATOM 1064 O O . TYR A 1 137 ? 2.017 -0.334 -6.583 1.00 93.94 137 TYR A O 1
ATOM 1072 N N . LEU A 1 138 ? 3.097 -2.291 -6.707 1.00 93.25 138 LEU A N 1
ATOM 1073 C CA . LEU A 1 138 ? 2.779 -2.506 -8.117 1.00 93.25 138 LEU A CA 1
ATOM 1074 C C . LEU A 1 138 ? 1.275 -2.672 -8.362 1.00 93.25 138 LEU A C 1
ATOM 1076 O O . LEU A 1 138 ? 0.781 -2.242 -9.403 1.00 93.25 138 LEU A O 1
ATOM 1080 N N . ASN A 1 139 ? 0.530 -3.241 -7.405 1.00 91.25 139 ASN A N 1
ATOM 1081 C CA . ASN A 1 139 ? -0.929 -3.260 -7.488 1.00 91.25 139 ASN A CA 1
ATOM 1082 C C . ASN A 1 139 ? -1.515 -1.847 -7.389 1.00 91.25 139 ASN A C 1
ATOM 1084 O O . ASN A 1 139 ? -2.358 -1.508 -8.208 1.00 91.25 139 ASN A O 1
ATOM 1088 N N . ALA A 1 140 ? -1.047 -1.015 -6.451 1.00 91.69 140 ALA A N 1
ATOM 1089 C CA . ALA A 1 140 ? -1.479 0.381 -6.366 1.00 91.69 140 ALA A CA 1
ATOM 1090 C C . ALA A 1 140 ? -1.067 1.186 -7.614 1.00 91.69 140 ALA A C 1
ATOM 1092 O O . ALA A 1 140 ? -1.868 1.931 -8.162 1.00 91.69 140 ALA A O 1
ATOM 1093 N N . PHE A 1 141 ? 0.150 0.985 -8.115 1.00 90.62 141 PHE A N 1
ATOM 1094 C CA . PHE A 1 141 ? 0.676 1.644 -9.308 1.00 90.62 141 PHE A CA 1
ATOM 1095 C C . PHE A 1 141 ? -0.177 1.348 -10.548 1.00 90.62 141 PHE A C 1
ATOM 1097 O O . PHE A 1 141 ? -0.521 2.260 -11.286 1.00 90.62 141 PHE A O 1
ATOM 1104 N N . ASN A 1 142 ? -0.596 0.093 -10.739 1.00 89.19 142 ASN A N 1
ATOM 1105 C CA . ASN A 1 142 ? -1.445 -0.314 -11.864 1.00 89.19 142 ASN A CA 1
ATOM 1106 C C . ASN A 1 142 ? -2.908 0.180 -11.757 1.00 89.19 142 ASN A C 1
ATOM 1108 O O . ASN A 1 142 ? -3.671 0.024 -12.712 1.00 89.19 142 ASN A O 1
ATOM 1112 N N . GLU A 1 143 ? -3.327 0.714 -10.609 1.00 86.69 143 GLU A N 1
ATOM 1113 C CA . GLU A 1 143 ? -4.650 1.336 -10.430 1.00 86.69 143 GLU A CA 1
ATOM 1114 C C . GLU A 1 143 ? -4.631 2.851 -10.669 1.00 86.69 143 GLU A C 1
ATOM 1116 O O . GLU A 1 143 ? -5.688 3.472 -10.665 1.00 86.69 143 GLU A O 1
ATOM 1121 N N . ILE A 1 144 ? -3.460 3.455 -10.901 1.00 86.12 144 ILE A N 1
ATOM 1122 C CA . ILE A 1 144 ? -3.377 4.840 -11.372 1.00 86.12 144 ILE A CA 1
ATOM 1123 C C . ILE A 1 144 ? -3.928 4.877 -12.805 1.00 86.12 144 ILE A C 1
ATOM 1125 O O . ILE A 1 144 ? -3.500 4.087 -13.651 1.00 86.12 144 ILE A O 1
ATOM 1129 N N . ASP A 1 145 ? -4.875 5.779 -13.074 1.00 76.94 145 ASP A N 1
ATOM 1130 C CA . ASP A 1 145 ? -5.622 5.835 -14.340 1.00 76.94 145 ASP A CA 1
ATOM 1131 C C . ASP A 1 145 ? -4.690 5.934 -15.566 1.00 76.94 145 ASP A C 1
ATOM 1133 O O . ASP A 1 145 ? -4.918 5.280 -16.586 1.00 76.94 145 ASP A O 1
ATOM 1137 N N . GLU A 1 146 ? -3.589 6.679 -15.459 1.00 76.25 146 GLU A N 1
ATOM 1138 C CA . GLU A 1 146 ? -2.584 6.856 -16.516 1.00 76.25 146 GLU A CA 1
ATOM 1139 C C . GLU A 1 146 ? -1.660 5.636 -16.725 1.00 76.25 146 GLU A C 1
ATOM 1141 O O . GLU A 1 146 ? -0.893 5.585 -17.690 1.00 76.25 146 GLU A O 1
ATOM 1146 N N . VAL A 1 147 ? -1.712 4.645 -15.832 1.00 76.75 147 VAL A N 1
ATOM 1147 C CA . VAL A 1 147 ? -0.712 3.569 -15.686 1.00 76.75 147 VAL A CA 1
ATOM 1148 C C . VAL A 1 147 ? -1.323 2.182 -15.853 1.00 76.75 147 VAL A C 1
ATOM 1150 O O . VAL A 1 147 ? -0.64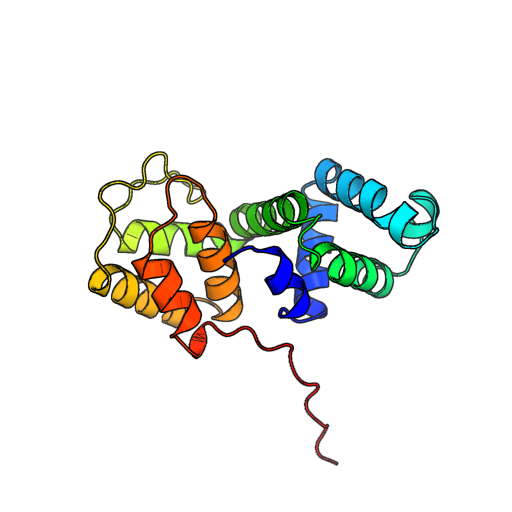6 1.181 -15.643 1.00 76.75 147 VAL A O 1
ATOM 1153 N N . HIS A 1 148 ? -2.592 2.079 -16.254 1.00 79.50 148 HIS A N 1
ATOM 1154 C CA . HIS A 1 148 ? -3.324 0.815 -16.379 1.00 79.50 148 HIS A CA 1
ATOM 1155 C C . HIS A 1 148 ? -2.785 -0.096 -17.508 1.00 79.50 148 HIS A C 1
ATOM 1157 O O . HIS A 1 148 ? -3.449 -0.360 -18.512 1.00 79.50 148 HIS A O 1
ATOM 1163 N N . TRP A 1 149 ? -1.547 -0.566 -17.369 1.00 88.00 149 TRP A N 1
ATOM 1164 C CA . TRP A 1 149 ? -0.775 -1.289 -18.363 1.00 88.00 149 TRP A CA 1
ATOM 1165 C C . TRP A 1 149 ? -1.161 -2.769 -18.323 1.00 88.00 149 TRP A C 1
ATOM 1167 O O . TRP A 1 149 ? -0.835 -3.468 -17.358 1.00 88.00 149 TRP A O 1
ATOM 1177 N N . PRO A 1 150 ? -1.785 -3.314 -19.383 1.00 85.94 150 PRO A N 1
ATOM 1178 C CA . PRO A 1 150 ? -2.253 -4.700 -19.371 1.00 85.94 150 PRO A CA 1
ATOM 1179 C C . PRO A 1 150 ? -1.132 -5.715 -19.101 1.00 85.94 150 PRO A C 1
ATOM 1181 O O . PRO A 1 150 ? -1.329 -6.686 -18.373 1.00 85.94 150 PRO A O 1
ATOM 1184 N N . ALA A 1 151 ? 0.072 -5.452 -19.623 1.00 88.31 151 ALA A N 1
ATOM 1185 C CA . ALA A 1 151 ? 1.241 -6.301 -19.408 1.00 88.31 151 ALA A CA 1
ATOM 1186 C C . ALA A 1 151 ? 1.669 -6.368 -17.931 1.00 88.31 151 ALA A C 1
ATOM 1188 O O . ALA A 1 151 ? 2.065 -7.437 -17.469 1.00 88.31 151 ALA A O 1
ATOM 1189 N N . LEU A 1 152 ? 1.561 -5.263 -17.182 1.00 87.81 152 LEU A N 1
ATOM 1190 C CA . LEU A 1 152 ? 1.852 -5.245 -15.747 1.00 87.81 152 LEU A CA 1
ATOM 1191 C C . LEU A 1 152 ? 0.784 -6.023 -14.970 1.00 87.81 152 LEU A C 1
ATOM 1193 O O . LEU A 1 152 ? 1.124 -6.851 -14.125 1.00 87.81 152 LEU A O 1
ATOM 1197 N N . GLY A 1 153 ? -0.493 -5.839 -15.314 1.00 86.44 153 GLY A N 1
ATOM 1198 C CA . GLY A 1 153 ? -1.598 -6.617 -14.746 1.00 86.44 153 GLY A CA 1
ATOM 1199 C C . GLY A 1 153 ? -1.420 -8.132 -14.910 1.00 86.44 153 GLY A C 1
ATOM 1200 O O . GLY A 1 153 ? -1.610 -8.888 -13.957 1.00 86.44 153 GLY A O 1
ATOM 1201 N N . GLU A 1 154 ? -0.994 -8.594 -16.088 1.00 87.44 154 GLU A N 1
ATOM 1202 C CA . GLU A 1 154 ? -0.691 -10.012 -16.325 1.00 87.44 154 GLU A CA 1
ATOM 1203 C C . GLU A 1 154 ? 0.473 -10.523 -15.464 1.00 87.44 154 GLU A C 1
ATOM 1205 O O . GLU A 1 154 ? 0.421 -11.642 -14.940 1.00 87.44 154 GLU A O 1
ATOM 1210 N N . LEU A 1 155 ? 1.531 -9.721 -15.311 1.00 87.69 155 LEU A N 1
ATOM 1211 C CA . LEU A 1 155 ? 2.684 -10.070 -14.479 1.00 87.69 155 LEU A CA 1
ATOM 1212 C C . LEU A 1 155 ? 2.287 -10.205 -13.005 1.00 87.69 155 LEU A C 1
ATOM 1214 O O . LEU A 1 155 ? 2.653 -11.193 -12.371 1.00 87.69 155 LEU A O 1
ATOM 1218 N N . LEU A 1 156 ? 1.463 -9.288 -12.495 1.00 87.06 156 LEU A N 1
ATOM 1219 C CA . LEU A 1 156 ? 0.946 -9.324 -11.122 1.00 87.06 156 LEU A CA 1
ATOM 1220 C C . LEU A 1 156 ? 0.167 -10.609 -10.805 1.00 87.06 156 LEU A C 1
ATOM 1222 O O . LEU A 1 156 ? 0.238 -11.118 -9.689 1.00 87.06 156 LEU A O 1
ATOM 1226 N N . VAL A 1 157 ? -0.566 -11.150 -11.781 1.00 84.62 157 VAL A N 1
ATOM 1227 C CA . VAL A 1 157 ? -1.355 -12.381 -11.604 1.00 84.62 157 VAL A CA 1
ATOM 1228 C C . VAL A 1 157 ? -0.499 -13.643 -11.774 1.00 84.62 157 VAL A C 1
ATOM 1230 O O . VAL A 1 157 ? -0.718 -14.646 -11.082 1.00 84.62 157 VAL A O 1
ATOM 1233 N N . SER A 1 158 ? 0.454 -13.617 -12.707 1.00 84.38 158 SER A N 1
ATOM 1234 C CA . SER A 1 158 ? 1.252 -14.791 -13.080 1.00 84.38 158 SER A CA 1
ATOM 1235 C C . SER A 1 158 ? 2.463 -15.034 -12.177 1.00 84.38 158 SER A C 1
ATOM 1237 O O . SER A 1 158 ? 2.804 -16.197 -11.942 1.00 84.38 158 SER A O 1
ATOM 1239 N N . ASP A 1 159 ? 3.087 -13.989 -11.628 1.00 84.56 159 ASP A N 1
ATOM 1240 C CA . ASP A 1 159 ? 4.286 -14.132 -10.804 1.00 84.56 159 ASP A CA 1
ATOM 1241 C C . ASP A 1 159 ? 3.939 -14.596 -9.382 1.00 84.56 159 ASP A C 1
ATOM 1243 O O . ASP A 1 159 ? 3.333 -13.882 -8.579 1.00 84.56 159 ASP A O 1
ATOM 1247 N N . ALA A 1 160 ? 4.352 -15.818 -9.040 1.00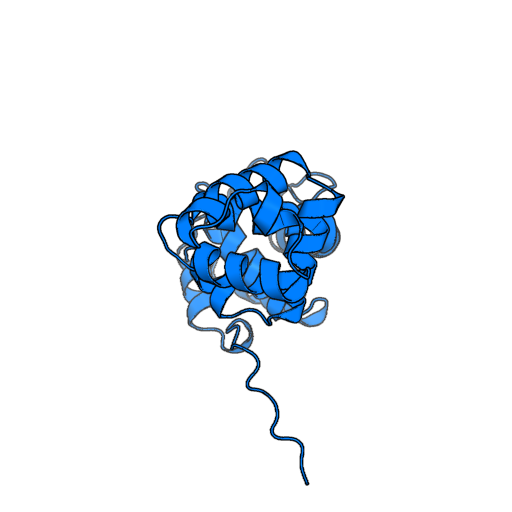 82.50 160 ALA A N 1
ATOM 1248 C CA . ALA A 1 160 ? 4.114 -16.396 -7.721 1.00 82.50 160 ALA A CA 1
ATOM 1249 C C . ALA A 1 160 ? 4.787 -15.607 -6.583 1.00 82.50 160 ALA A C 1
ATOM 1251 O O . ALA A 1 160 ? 4.304 -15.667 -5.453 1.00 82.50 160 ALA A O 1
ATOM 1252 N N . ARG A 1 161 ? 5.861 -14.855 -6.865 1.00 84.31 161 ARG A N 1
ATOM 1253 C CA . ARG A 1 161 ? 6.588 -14.042 -5.872 1.00 84.31 161 ARG A CA 1
ATOM 1254 C C . ARG A 1 161 ? 5.785 -12.827 -5.411 1.00 84.31 161 ARG A C 1
ATOM 1256 O O . ARG A 1 161 ? 6.041 -12.319 -4.327 1.00 84.31 161 ARG A O 1
ATOM 1263 N N . LEU A 1 162 ? 4.815 -12.387 -6.214 1.00 82.75 162 LEU A N 1
ATOM 1264 C CA . LEU A 1 162 ? 3.945 -11.243 -5.920 1.00 82.75 162 LEU A CA 1
ATOM 1265 C C . LEU A 1 162 ? 2.621 -11.647 -5.271 1.00 82.75 162 LEU A C 1
ATOM 1267 O O . LEU A 1 162 ? 1.810 -10.790 -4.920 1.00 82.75 162 LEU A O 1
ATOM 1271 N N . LYS A 1 163 ? 2.389 -12.950 -5.081 1.00 81.88 163 LYS A N 1
ATOM 1272 C CA . LYS A 1 163 ? 1.201 -13.436 -4.387 1.00 81.88 163 LYS A CA 1
ATOM 1273 C C . LYS A 1 163 ? 1.360 -13.217 -2.892 1.00 81.88 163 LYS A C 1
ATOM 1275 O O . LYS A 1 163 ? 2.015 -13.997 -2.203 1.00 81.88 163 LYS A O 1
ATOM 1280 N N . ILE A 1 164 ? 0.700 -12.179 -2.394 1.00 78.94 164 ILE A N 1
ATOM 1281 C CA . ILE A 1 164 ? 0.539 -11.957 -0.964 1.00 78.94 164 ILE A CA 1
ATOM 1282 C C . ILE A 1 164 ? -0.408 -13.045 -0.454 1.00 78.94 164 ILE A C 1
ATOM 1284 O O . ILE A 1 164 ? -1.605 -13.046 -0.741 1.00 78.94 164 ILE A O 1
ATOM 1288 N N . GLN A 1 165 ? 0.141 -14.027 0.250 1.00 66.06 165 GLN A N 1
ATOM 1289 C CA . GLN A 1 165 ? -0.673 -14.986 0.984 1.00 66.06 165 GLN A CA 1
ATOM 1290 C C . GLN A 1 165 ? -0.854 -14.450 2.402 1.00 66.06 165 GLN A C 1
ATOM 1292 O O . GLN A 1 165 ? 0.134 -13.996 2.991 1.00 66.06 165 GLN A O 1
ATOM 1297 N N . PRO A 1 166 ? -2.072 -14.512 2.974 1.00 54.22 166 PRO A N 1
ATOM 1298 C CA . PRO A 1 166 ? -2.229 -14.262 4.396 1.00 54.22 166 PRO A CA 1
ATOM 1299 C C . PRO A 1 166 ? -1.291 -15.231 5.096 1.00 54.22 166 PRO A C 1
ATOM 1301 O O . PRO A 1 166 ? -1.370 -16.433 4.841 1.00 54.22 166 PRO A O 1
ATOM 1304 N N . ALA A 1 167 ? -0.360 -14.703 5.894 1.00 44.69 167 ALA A N 1
ATOM 1305 C CA . ALA A 1 167 ? 0.584 -15.519 6.637 1.00 44.69 167 ALA A CA 1
ATOM 1306 C C . ALA A 1 167 ? -0.220 -16.566 7.414 1.00 44.69 167 ALA A C 1
ATOM 1308 O O . ALA A 1 167 ? -0.834 -16.261 8.437 1.00 44.69 167 ALA A O 1
ATOM 1309 N N . THR A 1 168 ? -0.268 -17.794 6.893 1.00 36.38 168 THR A N 1
ATOM 1310 C CA . THR A 1 168 ? -0.752 -18.944 7.634 1.00 36.38 168 THR A CA 1
ATOM 1311 C C . THR A 1 168 ? 0.093 -18.966 8.884 1.00 36.38 168 THR A C 1
ATOM 1313 O O . THR A 1 168 ? 1.319 -19.045 8.784 1.00 36.38 168 THR A O 1
ATOM 1316 N N . ALA A 1 169 ? -0.559 -18.813 10.038 1.00 38.59 169 ALA A N 1
ATOM 1317 C CA . ALA A 1 169 ? 0.055 -19.047 11.327 1.00 38.59 169 ALA A CA 1
ATOM 1318 C C . ALA A 1 169 ? 0.893 -20.320 11.199 1.00 38.59 169 ALA A C 1
ATOM 1320 O O . ALA A 1 169 ? 0.352 -21.399 10.956 1.00 38.59 169 ALA A O 1
ATOM 1321 N N . SER A 1 170 ? 2.215 -20.163 11.257 1.00 33.06 170 SER A N 1
ATOM 1322 C CA . SER A 1 170 ? 3.121 -21.297 11.342 1.00 33.06 170 SER A CA 1
ATOM 1323 C C . SER A 1 170 ? 2.633 -22.132 12.526 1.00 33.06 170 SER A C 1
ATOM 1325 O O . SER A 1 170 ? 2.520 -21.568 13.623 1.00 33.06 170 SER A O 1
ATOM 1327 N N . PRO A 1 171 ? 2.263 -23.415 12.359 1.00 38.88 171 PRO A N 1
ATOM 1328 C CA . PRO A 1 171 ? 2.038 -24.246 13.518 1.00 38.88 171 PRO A CA 1
ATOM 1329 C C . PRO A 1 171 ? 3.400 -24.348 14.192 1.00 38.88 171 PRO A C 1
ATOM 1331 O O . PRO A 1 171 ? 4.354 -24.868 13.613 1.00 38.88 171 PRO A O 1
ATOM 1334 N N . ALA A 1 172 ? 3.502 -23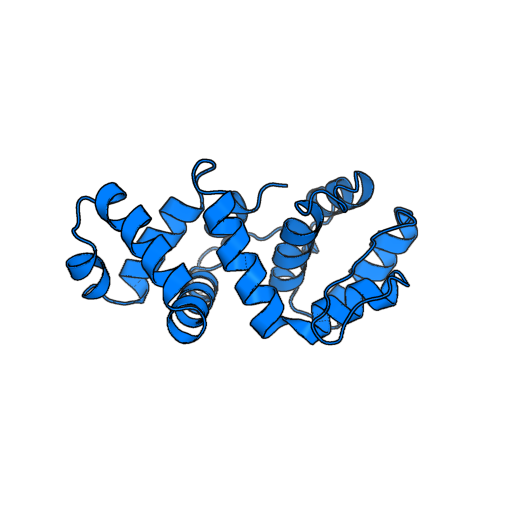.760 15.383 1.00 37.47 172 ALA A N 1
ATOM 1335 C CA . ALA A 1 172 ? 4.633 -23.961 16.264 1.00 37.47 172 ALA A CA 1
ATOM 1336 C C . ALA A 1 172 ? 4.923 -25.466 16.306 1.00 37.47 172 ALA A C 1
ATOM 1338 O O . ALA A 1 172 ? 4.056 -26.255 16.685 1.00 37.47 172 ALA A O 1
ATOM 1339 N N . ALA A 1 173 ? 6.110 -25.849 15.836 1.00 34.91 173 ALA A N 1
ATOM 1340 C CA . ALA A 1 173 ? 6.609 -27.199 16.002 1.00 34.91 173 ALA A CA 1
ATOM 1341 C C . ALA A 1 173 ? 6.733 -27.446 17.510 1.00 34.91 173 ALA A C 1
ATOM 1343 O O . ALA A 1 173 ? 7.503 -26.767 18.193 1.00 34.91 173 ALA A O 1
ATOM 1344 N N . ALA A 1 174 ? 5.874 -28.338 17.998 1.00 35.81 174 ALA A N 1
ATOM 1345 C CA . ALA A 1 174 ? 5.956 -28.961 19.310 1.00 35.81 174 ALA A CA 1
ATOM 1346 C C . ALA A 1 174 ? 7.140 -29.933 19.378 1.00 35.81 174 ALA A C 1
ATOM 1348 O O . ALA A 1 174 ? 7.509 -30.481 18.311 1.00 35.81 174 ALA A O 1
#

Foldseek 3Di:
DQLLQLLVQAELVVLLVLLVCCVPPPVPLNLVLLCVLQVVVPHDSVVLVVDDSSVSSVSSSVVSSDPVNSVSSLVSLVVSCLVPVQVLLLLLCVLQVADDDSSNHGPADPPQDDLVSNVVSLVVSVVPDQLQNSLSVLNSQCPPPRNVRVSSVVCCVPDPSSRRHHPDPDPPDD